Protein AF-A0A0R2JJD9-F1 (afdb_monomer_lite)

Secondary structure (DSSP, 8-state):
--SHHHHHHHT--TT---TTTSS--S-SSTT----EEEEEE-TTS-EEEEEEESS-GGGTTSSS---EEEEEEE-TTS-EEEEEEE--TTT----S------

Foldseek 3Di:
DPDPVVCVVVVHDPVDDALCNFFDVDFQAAQDWDKDKDKDQDPQRKIKMKIWTQDDPVCNRHGGGWTKIKIWIAHNVGDIDIDIGTDDPVPDDGGSDDDPDD

pLDDT: mean 89.87, std 12.4, range [37.28, 98.19]

Structure (mmCIF, N/CA/C/O backbone):
data_AF-A0A0R2JJD9-F1
#
_entry.id   AF-A0A0R2JJD9-F1
#
loop_
_atom_site.group_PDB
_atom_site.id
_atom_site.type_symbol
_atom_site.label_atom_id
_atom_site.label_alt_id
_atom_site.label_comp_id
_atom_site.label_asym_id
_atom_site.label_entity_id
_atom_site.label_seq_id
_atom_site.pdbx_PDB_ins_code
_atom_site.Cartn_x
_atom_site.Cartn_y
_atom_site.Cartn_z
_atom_site.occupancy
_atom_site.B_iso_or_equiv
_atom_site.auth_seq_id
_atom_site.auth_comp_id
_atom_site.auth_asym_id
_atom_site.auth_atom_id
_atom_site.pdbx_PDB_model_num
ATOM 1 N N . MET A 1 1 ? -18.906 -3.881 4.209 1.00 68.50 1 MET A N 1
ATOM 2 C CA . MET A 1 1 ? -19.234 -4.302 2.830 1.00 68.50 1 MET A CA 1
ATOM 3 C C . MET A 1 1 ? -18.647 -5.687 2.650 1.00 68.50 1 MET A C 1
ATOM 5 O O . MET A 1 1 ? -17.607 -5.844 2.031 1.00 68.50 1 MET A O 1
ATOM 9 N N . ASP A 1 2 ? -19.244 -6.657 3.320 1.00 82.94 2 ASP A N 1
ATOM 10 C CA . ASP A 1 2 ? -18.740 -8.024 3.472 1.00 82.94 2 ASP A CA 1
ATOM 11 C C . ASP A 1 2 ? -19.891 -9.045 3.442 1.00 82.94 2 ASP A C 1
ATOM 13 O O . ASP A 1 2 ? -19.717 -10.214 3.775 1.00 82.94 2 ASP A O 1
ATOM 17 N N . GLN A 1 3 ? -21.093 -8.607 3.055 1.00 93.69 3 GLN A N 1
ATOM 18 C CA . GLN A 1 3 ? -22.265 -9.470 2.995 1.00 93.69 3 GLN A CA 1
ATOM 19 C C . GLN A 1 3 ? -22.312 -10.192 1.642 1.00 93.69 3 GLN A C 1
ATOM 21 O O . GLN A 1 3 ? -21.887 -9.617 0.642 1.00 93.69 3 GLN A O 1
ATOM 26 N N . PRO A 1 4 ? -22.909 -11.396 1.540 1.00 93.62 4 PRO A N 1
ATOM 27 C CA . PRO A 1 4 ? -22.997 -12.146 0.278 1.00 93.62 4 PRO A CA 1
ATOM 28 C C . PRO A 1 4 ? -23.496 -11.328 -0.928 1.00 93.62 4 PRO A C 1
ATOM 30 O O . PRO A 1 4 ? -22.946 -11.424 -2.021 1.00 93.62 4 PRO A O 1
ATOM 33 N N . LYS A 1 5 ? -24.490 -10.458 -0.711 1.00 95.62 5 LYS A N 1
ATOM 34 C CA . LYS A 1 5 ? -25.046 -9.552 -1.733 1.00 95.62 5 LYS A CA 1
ATOM 35 C C . LYS A 1 5 ? -24.048 -8.511 -2.259 1.00 95.62 5 LYS A C 1
ATOM 37 O O . LYS A 1 5 ? -24.219 -8.006 -3.364 1.00 95.62 5 LYS A O 1
ATOM 42 N N . ASP A 1 6 ? -23.052 -8.145 -1.453 1.00 95.25 6 ASP A N 1
ATOM 43 C CA . ASP A 1 6 ? -22.045 -7.158 -1.833 1.00 95.25 6 ASP A CA 1
ATOM 44 C C . ASP A 1 6 ? -21.111 -7.783 -2.879 1.00 95.25 6 ASP A C 1
ATOM 46 O O . ASP 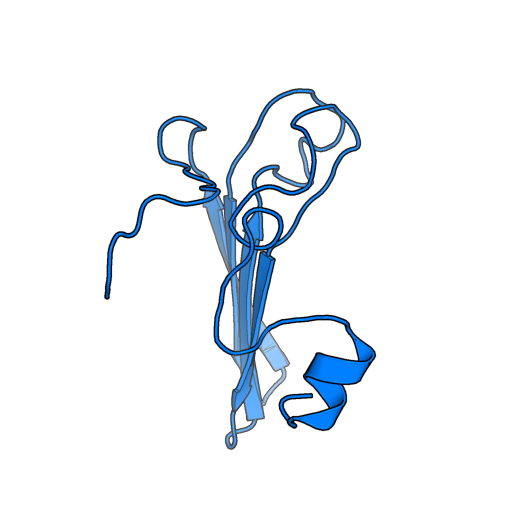A 1 6 ? -20.861 -7.174 -3.915 1.00 95.25 6 ASP A O 1
ATOM 50 N N . PHE A 1 7 ? -20.694 -9.036 -2.670 1.00 93.00 7 PHE A N 1
ATOM 51 C CA . PHE A 1 7 ? -19.879 -9.790 -3.628 1.00 93.00 7 PHE A CA 1
ATOM 52 C C . PHE A 1 7 ? -20.579 -9.960 -4.982 1.00 93.00 7 PHE A C 1
ATOM 54 O O . PHE A 1 7 ? -19.981 -9.676 -6.017 1.00 93.00 7 PHE A O 1
ATOM 61 N N . GLU A 1 8 ? -21.869 -10.322 -4.983 1.00 93.00 8 GLU A N 1
ATOM 62 C CA . GLU A 1 8 ? -22.669 -10.421 -6.214 1.00 93.00 8 GLU A CA 1
ATOM 63 C C . GLU A 1 8 ? -22.752 -9.076 -6.946 1.00 93.00 8 GLU A C 1
ATOM 65 O O . GLU A 1 8 ? -22.510 -9.002 -8.150 1.00 93.00 8 GLU A O 1
ATOM 70 N N . ARG A 1 9 ? -23.024 -7.989 -6.212 1.00 95.00 9 ARG A N 1
ATOM 71 C CA . ARG A 1 9 ? -23.089 -6.635 -6.776 1.00 95.00 9 ARG A CA 1
ATOM 72 C C . ARG A 1 9 ? -21.782 -6.218 -7.453 1.00 95.00 9 ARG A C 1
ATOM 74 O O . ARG A 1 9 ? -21.832 -5.493 -8.446 1.00 95.00 9 ARG A O 1
ATOM 81 N N . PHE A 1 10 ? -20.640 -6.617 -6.901 1.00 91.56 10 PHE A N 1
ATOM 82 C CA . PHE A 1 10 ? -19.323 -6.261 -7.430 1.00 91.56 10 PHE A CA 1
ATOM 83 C C . PHE A 1 10 ? -18.752 -7.292 -8.412 1.00 91.56 10 PHE A C 1
ATOM 85 O O . PHE A 1 10 ? -17.711 -7.028 -9.007 1.00 91.56 10 PHE A O 1
ATOM 92 N N . GLY A 1 11 ? -19.425 -8.429 -8.622 1.00 92.00 11 GLY A N 1
ATOM 93 C CA . GLY A 1 11 ? -18.927 -9.508 -9.477 1.00 92.00 11 GLY A CA 1
ATOM 94 C C . GLY A 1 11 ? -17.662 -10.176 -8.930 1.00 92.00 11 GLY A C 1
ATOM 95 O O . GLY A 1 11 ? -16.821 -10.611 -9.711 1.00 92.00 11 GLY A O 1
ATOM 96 N N . ILE A 1 12 ? -17.518 -10.219 -7.603 1.00 91.56 12 ILE A N 1
ATOM 97 C CA . ILE A 1 12 ? -16.362 -10.781 -6.893 1.00 91.56 12 ILE A CA 1
ATOM 98 C C . ILE A 1 12 ? -16.729 -12.180 -6.387 1.00 91.56 12 ILE A C 1
ATOM 100 O O . ILE A 1 12 ? -17.799 -12.358 -5.802 1.00 91.56 12 ILE A O 1
ATOM 104 N N . ASP A 1 13 ? -15.854 -13.170 -6.577 1.00 91.25 13 ASP A N 1
ATOM 105 C CA . ASP A 1 13 ? -16.013 -14.492 -5.961 1.00 91.25 13 ASP A CA 1
ATOM 106 C C . ASP A 1 13 ? -15.388 -14.478 -4.553 1.00 91.25 13 ASP A C 1
ATOM 108 O O . ASP A 1 13 ? -14.167 -14.432 -4.421 1.00 91.25 13 ASP A O 1
ATOM 112 N N . PRO A 1 14 ? -16.178 -14.566 -3.466 1.00 89.88 14 PRO A N 1
ATOM 113 C CA . PRO A 1 14 ? -15.634 -14.525 -2.108 1.00 89.88 14 PRO A CA 1
ATOM 114 C C . PRO A 1 14 ? -14.767 -15.745 -1.754 1.00 89.88 14 PRO A C 1
ATOM 116 O O . PRO A 1 14 ? -14.167 -15.775 -0.681 1.00 89.88 14 PRO A O 1
ATOM 119 N N . LYS A 1 15 ? -14.738 -16.784 -2.598 1.00 90.62 15 LYS A N 1
ATOM 120 C CA . LYS A 1 15 ? -13.992 -18.028 -2.367 1.00 90.62 15 LYS A CA 1
ATOM 121 C C . LYS A 1 15 ? -12.725 -18.131 -3.205 1.00 90.62 15 LYS A C 1
ATOM 123 O O . LYS A 1 15 ? -11.986 -19.104 -3.048 1.00 90.62 15 LYS A O 1
ATOM 128 N N . LYS A 1 16 ? -12.484 -17.184 -4.108 1.00 88.38 16 LYS A N 1
ATOM 129 C CA . LYS A 1 16 ? -11.382 -17.249 -5.058 1.00 88.38 16 LYS A CA 1
ATOM 130 C C . LYS A 1 16 ? -10.814 -15.859 -5.284 1.00 88.38 16 LYS A C 1
ATOM 132 O O . LYS A 1 16 ? -11.518 -14.981 -5.755 1.00 88.38 16 LYS A O 1
ATOM 137 N N . VAL A 1 17 ? -9.515 -15.719 -5.035 1.00 86.00 17 VAL A N 1
ATOM 138 C CA . VAL A 1 17 ? -8.768 -14.549 -5.492 1.00 86.00 17 VAL A CA 1
ATOM 139 C C . VAL A 1 17 ? -8.515 -14.710 -6.987 1.00 86.00 17 VAL A C 1
ATOM 141 O O . VAL A 1 17 ? -7.869 -15.670 -7.419 1.00 86.00 17 VAL A O 1
ATOM 144 N N . GLU A 1 18 ? -9.057 -13.811 -7.794 1.00 85.50 18 GLU A N 1
ATOM 145 C CA . GLU A 1 18 ? -8.814 -13.802 -9.230 1.00 85.50 18 GLU A CA 1
ATOM 146 C C . GLU A 1 18 ? -7.425 -13.216 -9.553 1.00 85.50 18 GLU A C 1
ATOM 148 O O . GLU A 1 18 ? -6.926 -12.352 -8.832 1.00 85.50 18 GLU A O 1
ATOM 153 N N . PRO A 1 19 ? -6.782 -13.598 -10.673 1.00 82.44 19 PRO A N 1
ATOM 154 C CA . PRO A 1 19 ? -5.457 -13.079 -11.036 1.00 82.44 19 PRO A CA 1
ATOM 155 C C . PRO A 1 19 ? -5.378 -11.556 -11.212 1.00 82.44 19 PRO A C 1
ATOM 157 O O . PRO A 1 19 ? -4.289 -10.999 -11.280 1.00 82.44 19 PRO A O 1
ATOM 160 N N . TRP A 1 20 ? -6.511 -10.870 -11.362 1.00 83.25 20 TRP A N 1
ATOM 161 C CA . TRP A 1 20 ? -6.547 -9.409 -11.422 1.00 83.25 20 TRP A CA 1
ATOM 162 C C . TRP A 1 20 ? -6.598 -8.756 -10.028 1.00 83.25 20 TRP A C 1
ATOM 164 O O . TRP A 1 20 ? -6.298 -7.568 -9.920 1.00 83.25 20 TRP A O 1
ATOM 174 N N . GLU A 1 21 ? -6.960 -9.516 -8.989 1.00 83.75 21 GLU A N 1
ATOM 175 C CA . GLU A 1 21 ? -7.039 -9.081 -7.587 1.00 83.75 21 GLU A CA 1
ATOM 176 C C . GLU A 1 21 ? -5.703 -9.237 -6.857 1.00 83.75 21 GLU A C 1
ATOM 178 O O . GLU A 1 21 ? -5.399 -8.463 -5.951 1.00 83.75 21 GLU A O 1
ATOM 183 N N . ASP A 1 22 ? -4.901 -10.225 -7.253 1.00 83.19 22 ASP A N 1
ATOM 184 C CA . ASP A 1 22 ? -3.598 -10.487 -6.649 1.00 83.19 22 ASP A CA 1
ATOM 185 C C . ASP A 1 22 ? -2.543 -9.579 -7.300 1.00 83.19 22 ASP A C 1
ATOM 187 O O . ASP A 1 22 ? -2.257 -9.715 -8.474 1.00 83.19 22 ASP A O 1
ATOM 191 N N . GLY A 1 23 ? -1.960 -8.617 -6.589 1.00 85.31 23 GLY A N 1
ATOM 192 C CA . GLY A 1 23 ? -0.809 -7.842 -7.080 1.00 85.31 23 GLY A CA 1
ATOM 193 C C . GLY A 1 23 ? -1.113 -6.644 -7.989 1.00 85.31 23 GLY A C 1
ATOM 194 O O . GLY A 1 23 ? -2.225 -6.123 -8.050 1.00 85.31 23 GLY A O 1
ATOM 195 N N . ARG A 1 24 ? -0.062 -6.147 -8.659 1.00 87.81 24 ARG A N 1
ATOM 196 C CA . ARG A 1 24 ? -0.046 -4.842 -9.346 1.00 87.81 24 ARG A CA 1
ATOM 197 C C . ARG A 1 24 ? -1.086 -4.728 -10.451 1.00 87.81 24 ARG A C 1
ATOM 199 O O . ARG A 1 24 ? -1.017 -5.479 -11.420 1.00 87.81 24 ARG A O 1
ATOM 206 N N . ARG A 1 25 ? -2.014 -3.775 -10.368 1.00 88.12 25 ARG A N 1
ATOM 207 C CA . ARG A 1 25 ? -3.025 -3.549 -11.419 1.00 88.12 25 ARG A CA 1
ATOM 208 C C . ARG A 1 25 ? -2.548 -2.573 -12.485 1.00 88.12 25 ARG A C 1
ATOM 210 O O . ARG A 1 25 ? -3.012 -2.669 -13.617 1.00 88.12 25 ARG A O 1
ATOM 217 N N . ASP A 1 26 ? -1.630 -1.679 -12.132 1.00 90.69 26 ASP A N 1
ATOM 218 C CA . ASP A 1 26 ? -1.101 -0.656 -13.033 1.00 90.69 26 ASP A CA 1
ATOM 219 C C . ASP A 1 26 ? 0.349 -0.951 -13.488 1.00 90.69 26 ASP A C 1
ATOM 221 O O . ASP A 1 26 ? 0.880 -2.043 -13.287 1.00 90.69 26 ASP A O 1
ATOM 225 N N . SER A 1 27 ? 0.995 0.022 -14.129 1.00 92.00 27 SER A N 1
ATOM 226 C CA . SER A 1 27 ? 2.363 -0.030 -14.651 1.00 92.00 27 SER A CA 1
ATOM 227 C C . SER A 1 27 ? 3.344 0.826 -13.838 1.00 92.00 27 SER A C 1
ATOM 229 O O . SER A 1 27 ? 2.958 1.537 -12.906 1.00 92.00 27 SER A O 1
ATOM 231 N N . ASP A 1 28 ? 4.637 0.743 -14.162 1.00 94.25 28 ASP A N 1
ATOM 232 C CA . ASP A 1 28 ? 5.716 1.543 -13.563 1.00 94.25 28 ASP A CA 1
ATOM 233 C C . ASP A 1 28 ? 5.994 2.853 -14.304 1.00 94.25 28 ASP A C 1
ATOM 235 O O . ASP A 1 28 ? 6.938 3.571 -13.955 1.00 94.25 28 ASP A O 1
ATOM 239 N N . GLU A 1 29 ? 5.165 3.205 -15.282 1.00 97.38 29 GLU A N 1
ATOM 240 C CA . GLU A 1 29 ? 5.303 4.439 -16.044 1.00 97.38 29 GLU A CA 1
ATOM 241 C C . GLU A 1 29 ? 5.175 5.690 -15.154 1.00 97.38 29 GLU A C 1
ATOM 243 O O . GLU A 1 29 ? 4.639 5.673 -14.039 1.00 97.38 29 GLU A O 1
ATOM 248 N N . GLY A 1 30 ? 5.730 6.807 -15.630 1.00 96.62 30 GLY A N 1
ATOM 249 C CA . GLY A 1 30 ? 5.573 8.095 -14.954 1.00 96.62 30 GLY A CA 1
ATOM 250 C C . GLY A 1 30 ? 4.107 8.536 -14.952 1.00 96.62 30 GLY A C 1
ATOM 251 O O . GLY A 1 30 ? 3.398 8.309 -15.923 1.00 96.62 30 GLY A O 1
ATOM 252 N N . MET A 1 31 ? 3.666 9.195 -13.879 1.00 95.50 31 MET A N 1
ATOM 253 C CA . MET A 1 31 ? 2.279 9.610 -13.602 1.00 95.50 31 MET A CA 1
ATOM 254 C C . MET A 1 31 ? 1.300 8.488 -13.226 1.00 95.50 31 MET A C 1
ATOM 256 O O . MET A 1 31 ? 0.140 8.783 -12.946 1.00 95.50 31 MET A O 1
ATOM 260 N N . HIS A 1 32 ? 1.758 7.239 -13.130 1.00 94.50 32 HIS A N 1
ATOM 261 C CA . HIS A 1 32 ? 0.955 6.117 -12.642 1.00 94.50 32 HIS A CA 1
ATOM 262 C C . HIS A 1 32 ? 1.136 5.932 -11.131 1.00 94.50 32 HIS A C 1
ATOM 264 O O . HIS A 1 32 ? 2.263 5.901 -10.624 1.00 94.50 32 HIS A O 1
ATOM 270 N N . ASN A 1 33 ? 0.021 5.828 -10.404 1.00 91.88 33 ASN A N 1
ATOM 271 C CA . ASN A 1 33 ? 0.008 5.682 -8.952 1.00 91.88 33 ASN A CA 1
ATOM 272 C C . ASN A 1 33 ? -0.919 4.542 -8.536 1.00 91.88 33 ASN A C 1
ATOM 274 O O . ASN A 1 33 ? -2.109 4.555 -8.839 1.00 91.88 33 ASN A O 1
ATOM 278 N N . GLU A 1 34 ? -0.379 3.620 -7.750 1.00 93.06 34 GLU A N 1
ATOM 279 C CA . GLU A 1 34 ? -1.129 2.543 -7.118 1.00 93.06 34 GLU A CA 1
ATOM 280 C C . GLU A 1 34 ? -0.816 2.530 -5.619 1.00 93.06 34 GLU A C 1
ATOM 282 O O . GL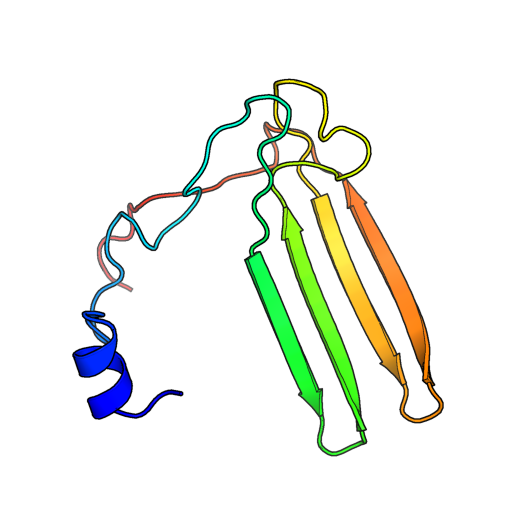U A 1 34 ? 0.317 2.771 -5.199 1.00 93.06 34 GLU A O 1
ATOM 287 N N . VAL A 1 35 ? -1.840 2.292 -4.801 1.00 93.19 35 VAL A N 1
ATOM 288 C CA . VAL A 1 35 ? -1.716 2.167 -3.348 1.00 93.19 35 VAL A CA 1
ATOM 289 C C . VAL A 1 35 ? -2.612 1.023 -2.902 1.00 93.19 35 VAL A C 1
ATOM 291 O O . VAL A 1 35 ? -3.801 1.008 -3.226 1.00 93.19 35 VAL A O 1
ATOM 294 N N . TRP A 1 36 ? -2.057 0.108 -2.117 1.00 92.38 36 TRP A N 1
ATOM 295 C CA . TRP A 1 36 ? -2.833 -0.837 -1.321 1.00 92.38 36 TRP A CA 1
ATOM 296 C C . TRP A 1 36 ? -2.702 -0.429 0.125 1.00 92.38 36 TRP A C 1
ATOM 298 O O . TRP A 1 36 ? -1.586 -0.312 0.627 1.00 92.38 36 TRP A O 1
ATOM 308 N N . TYR A 1 37 ? -3.819 -0.182 0.789 1.00 93.75 37 TYR A N 1
ATOM 309 C CA . TYR A 1 37 ? -3.789 0.206 2.183 1.00 93.75 37 TYR A CA 1
ATOM 310 C C . TYR A 1 37 ? -4.788 -0.599 2.995 1.00 93.75 37 TYR A C 1
ATOM 312 O O . TYR A 1 37 ? -5.834 -1.008 2.495 1.00 93.75 37 TYR A O 1
ATOM 320 N N . PHE A 1 38 ? -4.427 -0.807 4.252 1.00 93.94 38 PHE A N 1
ATOM 321 C CA . PHE A 1 38 ? -5.300 -1.334 5.283 1.00 93.94 38 PHE A CA 1
ATOM 322 C C . PHE A 1 38 ? -5.393 -0.276 6.365 1.00 93.94 38 PHE A C 1
ATOM 324 O O . PHE A 1 38 ? -4.370 0.241 6.818 1.00 93.94 38 PHE A O 1
ATOM 331 N N . ASP A 1 39 ? -6.606 0.046 6.773 1.00 95.88 39 ASP A N 1
ATOM 332 C CA . ASP A 1 39 ? -6.870 0.962 7.863 1.00 95.88 39 ASP A CA 1
ATOM 333 C C . ASP A 1 39 ? -7.805 0.333 8.892 1.00 95.88 39 ASP A C 1
ATOM 335 O O . ASP A 1 39 ? -8.526 -0.631 8.629 1.00 95.88 39 ASP A O 1
ATOM 339 N N . ALA A 1 40 ? -7.732 0.852 10.111 1.00 95.31 40 ALA A N 1
ATOM 340 C CA . ALA A 1 40 ? -8.575 0.420 11.208 1.00 95.31 40 ALA A CA 1
ATOM 341 C C . ALA A 1 40 ? -8.904 1.596 12.126 1.00 95.31 40 ALA A C 1
ATOM 343 O O . ALA A 1 40 ? -8.074 2.477 12.373 1.00 95.31 40 ALA A O 1
ATOM 344 N N . LEU A 1 41 ? -10.122 1.562 12.658 1.00 96.12 41 LEU A N 1
ATOM 345 C CA . LEU A 1 41 ? -10.556 2.370 13.789 1.00 96.12 41 LEU A CA 1
ATOM 346 C C . LEU A 1 41 ? -10.710 1.422 14.974 1.00 96.12 41 LEU A C 1
ATOM 348 O O . LEU A 1 41 ? -11.438 0.435 14.873 1.00 96.12 41 LEU A O 1
ATOM 352 N N . PHE A 1 42 ? -10.011 1.703 16.066 1.00 96.06 42 PHE A N 1
ATOM 353 C CA . PHE A 1 42 ? -10.077 0.893 17.278 1.00 96.06 42 PHE A CA 1
ATOM 354 C C . PHE A 1 42 ? -11.164 1.416 18.223 1.00 96.06 42 PHE A C 1
ATOM 356 O O . PHE A 1 42 ? -11.501 2.603 18.208 1.00 96.06 42 PHE A O 1
ATOM 363 N N . ASP A 1 43 ? -11.686 0.538 19.080 1.00 97.56 43 ASP A N 1
ATOM 364 C CA . ASP A 1 43 ? -12.728 0.880 20.062 1.00 97.56 43 ASP A CA 1
ATOM 365 C C . ASP A 1 43 ? -12.269 1.943 21.073 1.00 97.56 43 ASP A C 1
ATOM 367 O O . ASP A 1 43 ? -13.073 2.707 21.606 1.00 97.56 43 ASP A O 1
ATOM 371 N N . ASP A 1 44 ? -10.961 2.029 21.314 1.00 96.69 44 ASP A N 1
ATOM 372 C CA . ASP A 1 44 ? -10.336 3.042 22.163 1.00 96.69 44 ASP A CA 1
ATOM 373 C C . ASP A 1 44 ? -10.029 4.357 21.418 1.00 96.69 44 ASP A C 1
ATOM 375 O O . ASP A 1 44 ? -9.342 5.222 21.955 1.00 96.69 44 ASP A O 1
ATOM 379 N N . 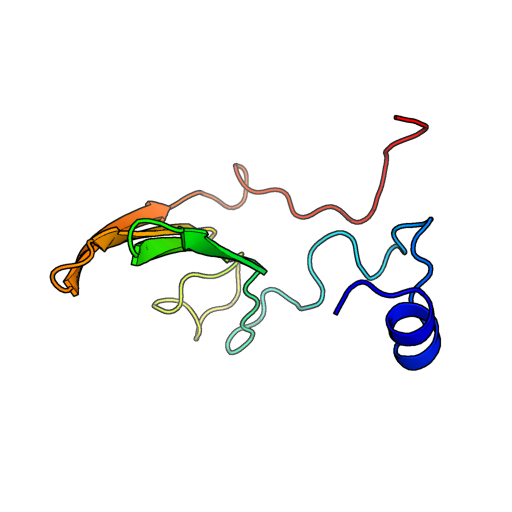GLN A 1 45 ? -10.584 4.525 20.210 1.00 96.38 45 GLN A N 1
ATOM 380 C CA . GLN A 1 45 ? -10.477 5.692 19.326 1.00 96.38 45 GLN A CA 1
ATOM 381 C C . GLN A 1 45 ? -9.106 5.913 18.674 1.00 96.38 45 GLN A C 1
ATOM 383 O O . GLN A 1 45 ? -8.933 6.912 17.966 1.00 96.38 45 GLN A O 1
ATOM 388 N N . HIS A 1 46 ? -8.150 4.992 18.827 1.00 97.56 46 HIS A N 1
ATOM 389 C CA . HIS A 1 46 ? -6.962 5.014 17.978 1.00 97.56 46 HIS A CA 1
ATOM 390 C C . HIS A 1 46 ? -7.339 4.759 16.516 1.00 97.56 46 HIS A C 1
ATOM 392 O O . HIS A 1 46 ? -8.349 4.124 16.193 1.00 97.56 46 HIS A O 1
ATOM 398 N N . LYS A 1 47 ? -6.482 5.227 15.612 1.00 97.75 47 LYS A N 1
ATOM 399 C CA . LYS A 1 47 ? -6.589 4.965 14.176 1.00 97.75 47 LYS A CA 1
ATOM 400 C C . LYS A 1 47 ? -5.268 4.420 13.678 1.00 97.75 47 LYS A C 1
ATOM 402 O O . LYS A 1 47 ? -4.211 4.881 14.100 1.00 97.75 47 LYS A O 1
ATOM 407 N N . PHE A 1 48 ? -5.333 3.468 12.767 1.00 96.69 48 PHE A N 1
ATOM 408 C CA . PHE A 1 48 ? -4.166 2.907 12.107 1.00 96.69 48 PHE A CA 1
ATOM 409 C C . PHE A 1 48 ? -4.366 2.942 10.602 1.00 96.69 48 PHE A C 1
ATOM 411 O O . PHE A 1 48 ? -5.474 2.725 10.117 1.00 96.69 48 PHE A O 1
ATOM 418 N N . MET A 1 49 ? -3.281 3.180 9.876 1.00 96.94 49 MET A N 1
ATOM 419 C CA . MET A 1 49 ? -3.210 2.964 8.442 1.00 96.94 49 MET A CA 1
ATOM 420 C C . MET A 1 49 ? -1.833 2.417 8.089 1.00 96.94 49 MET A C 1
ATOM 422 O O . MET A 1 49 ? -0.810 2.917 8.556 1.00 96.94 49 MET A O 1
ATOM 426 N N . VAL A 1 50 ? -1.812 1.405 7.234 1.00 97.12 50 VAL A N 1
ATOM 427 C CA . VAL A 1 50 ? -0.609 0.940 6.559 1.00 97.12 50 VAL A CA 1
ATOM 428 C C . VAL A 1 50 ? -0.838 0.965 5.059 1.00 97.12 50 VAL A C 1
ATOM 430 O O . VAL A 1 50 ? -1.821 0.417 4.573 1.00 97.12 50 VAL A O 1
ATOM 433 N N . GLY A 1 51 ? 0.061 1.614 4.327 1.00 95.44 51 GLY A N 1
ATOM 434 C CA . GLY A 1 51 ? -0.008 1.779 2.882 1.00 95.44 51 GLY A CA 1
ATOM 435 C C . GLY A 1 51 ? 1.233 1.221 2.204 1.00 95.44 51 GLY A C 1
ATOM 436 O O . GLY A 1 51 ? 2.342 1.693 2.448 1.00 95.44 51 GLY A O 1
ATOM 437 N N . PHE A 1 52 ? 1.030 0.265 1.310 1.00 94.44 52 PHE A N 1
ATOM 438 C CA . PHE A 1 52 ? 2.030 -0.286 0.407 1.00 94.44 52 PHE A CA 1
ATOM 439 C C . PHE A 1 52 ? 1.919 0.419 -0.938 1.00 94.44 52 PHE A C 1
ATOM 441 O O . PHE A 1 52 ? 0.831 0.524 -1.514 1.00 94.44 52 PHE A O 1
ATOM 448 N N . ARG A 1 53 ? 3.047 0.911 -1.448 1.00 94.31 53 ARG A N 1
ATOM 449 C CA . ARG A 1 53 ? 3.107 1.577 -2.750 1.00 94.31 53 ARG A CA 1
ATOM 450 C C . ARG A 1 53 ? 4.263 1.010 -3.564 1.00 94.31 53 ARG A C 1
ATOM 452 O O . ARG A 1 53 ? 5.372 0.955 -3.035 1.00 94.31 53 ARG A O 1
ATOM 459 N N . PRO A 1 54 ? 4.061 0.698 -4.854 1.00 94.62 54 PRO A N 1
ATOM 460 C CA . PRO A 1 54 ? 5.161 0.379 -5.756 1.00 94.62 54 PRO A CA 1
ATOM 461 C C . PRO A 1 54 ? 5.958 1.643 -6.126 1.00 94.62 54 PRO A C 1
ATOM 463 O O . PRO A 1 54 ? 7.132 1.564 -6.479 1.00 94.62 54 PRO A O 1
ATOM 466 N N . LYS A 1 55 ? 5.357 2.838 -5.995 1.00 94.94 55 LYS A N 1
ATOM 467 C CA . LYS A 1 55 ? 5.989 4.122 -6.323 1.00 94.94 55 LYS A CA 1
ATOM 468 C C . LYS A 1 55 ? 5.861 5.136 -5.185 1.00 94.94 55 LYS A C 1
ATOM 470 O O . LYS A 1 55 ? 4.793 5.342 -4.612 1.00 94.94 55 LYS A O 1
ATOM 475 N N . ASN A 1 56 ? 6.967 5.795 -4.855 1.00 93.56 56 ASN A N 1
ATOM 476 C CA . ASN A 1 56 ? 6.993 6.924 -3.934 1.00 93.56 56 ASN A CA 1
ATOM 477 C C . ASN A 1 56 ? 6.327 8.138 -4.603 1.00 93.56 56 ASN A C 1
ATOM 479 O O . ASN A 1 56 ? 6.748 8.505 -5.703 1.00 93.56 56 ASN A O 1
ATOM 483 N N . PRO A 1 57 ? 5.369 8.823 -3.947 1.00 90.62 57 PRO A N 1
ATOM 484 C CA . PRO A 1 57 ? 4.738 10.028 -4.493 1.00 90.62 57 PRO A CA 1
ATOM 485 C C . PRO A 1 57 ? 5.732 11.110 -4.948 1.00 90.62 57 PRO A C 1
ATOM 487 O O . PRO A 1 57 ? 5.496 11.792 -5.941 1.00 90.62 57 PRO A O 1
ATOM 490 N N . LYS A 1 58 ? 6.894 11.230 -4.289 1.00 93.50 58 LYS A N 1
ATOM 491 C CA . LYS A 1 58 ? 7.960 12.178 -4.670 1.00 93.50 58 LYS A CA 1
ATOM 492 C C . LYS A 1 58 ? 8.652 11.826 -5.994 1.00 93.50 58 LYS A C 1
ATOM 494 O O . LYS A 1 58 ? 9.339 12.667 -6.561 1.00 93.50 58 LYS A O 1
ATOM 499 N N . LYS A 1 59 ? 8.495 10.591 -6.476 1.00 94.88 59 LYS A N 1
ATOM 500 C CA . LYS A 1 59 ? 9.047 10.082 -7.740 1.00 94.88 59 LYS A CA 1
ATOM 501 C C . LYS A 1 59 ? 7.955 9.778 -8.771 1.00 94.88 59 LYS A C 1
ATOM 503 O O . LYS A 1 59 ? 8.245 9.138 -9.775 1.00 94.88 59 LYS A O 1
ATOM 508 N N . LEU A 1 60 ? 6.723 10.255 -8.556 1.00 94.38 60 LEU A N 1
ATOM 509 C CA . LEU A 1 60 ? 5.572 9.959 -9.415 1.00 94.38 60 LEU A CA 1
ATOM 510 C C . LEU A 1 60 ? 5.821 10.304 -10.891 1.00 94.38 60 LEU A C 1
ATOM 512 O O . LEU A 1 60 ? 5.422 9.547 -11.763 1.00 94.38 60 LEU A O 1
ATOM 516 N N . MET A 1 61 ? 6.531 11.400 -11.173 1.00 96.88 61 MET A N 1
ATOM 517 C CA . MET A 1 61 ? 6.843 11.838 -12.543 1.00 96.88 61 MET A CA 1
ATOM 518 C C . MET A 1 61 ? 7.801 10.900 -13.298 1.00 96.88 61 MET A C 1
ATOM 5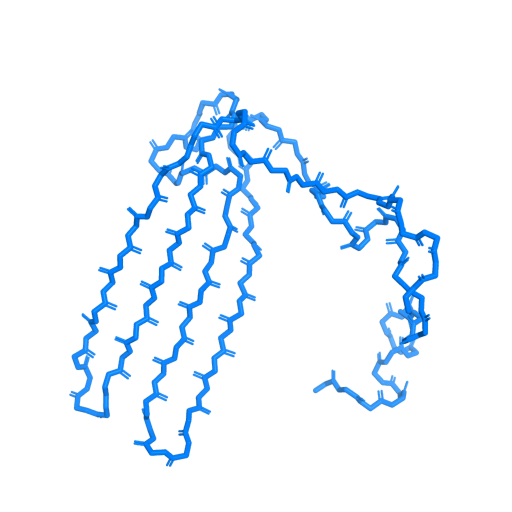20 O O . MET A 1 61 ? 7.963 11.044 -14.507 1.00 96.88 61 MET A O 1
ATOM 524 N N . LEU A 1 62 ? 8.493 9.998 -12.599 1.00 96.69 62 LEU A N 1
ATOM 525 C CA . LEU A 1 62 ? 9.556 9.171 -13.162 1.00 96.69 62 LEU A CA 1
ATOM 526 C C . LEU A 1 62 ? 9.038 7.770 -13.488 1.00 96.69 62 LEU A C 1
ATOM 528 O O . LEU A 1 62 ? 8.238 7.203 -12.740 1.00 96.69 62 LEU A O 1
ATOM 532 N N . LYS A 1 63 ? 9.554 7.190 -14.574 1.00 96.62 63 LYS A N 1
ATOM 533 C CA . LYS A 1 63 ? 9.424 5.756 -14.843 1.00 96.62 63 LYS A CA 1
ATOM 534 C C . LYS A 1 63 ? 10.229 4.947 -13.818 1.00 96.62 63 LYS A C 1
ATOM 536 O O . LYS A 1 63 ? 11.287 5.392 -13.371 1.00 96.62 63 LYS A O 1
ATOM 541 N N . GLY A 1 64 ? 9.733 3.759 -13.491 1.00 94.44 64 GLY A N 1
ATOM 542 C CA . GLY A 1 64 ? 10.363 2.813 -12.582 1.00 94.44 64 GLY A CA 1
ATOM 543 C C . GLY A 1 64 ? 9.774 2.852 -11.179 1.00 94.44 64 GLY A C 1
ATOM 544 O O . GLY A 1 64 ? 9.151 3.832 -10.748 1.00 94.44 64 GLY A O 1
ATOM 545 N N . ASP A 1 65 ? 9.982 1.762 -10.456 1.00 94.88 65 ASP A N 1
ATOM 546 C CA . ASP A 1 65 ? 9.462 1.604 -9.108 1.00 94.88 65 ASP A CA 1
ATOM 547 C C . ASP A 1 65 ? 10.340 2.287 -8.061 1.00 94.88 65 ASP A C 1
ATOM 549 O O . ASP A 1 65 ? 11.550 2.471 -8.192 1.00 94.88 65 ASP A O 1
ATOM 553 N N . SER A 1 66 ? 9.679 2.709 -6.994 1.00 95.62 66 SER A N 1
ATOM 554 C CA . SER A 1 66 ? 10.315 3.183 -5.770 1.00 95.62 66 SER A CA 1
ATOM 555 C C . SER A 1 66 ? 9.473 2.718 -4.587 1.00 95.62 66 SER A C 1
ATOM 557 O O . SER A 1 66 ? 8.747 3.529 -3.989 1.00 95.62 66 SER A O 1
ATOM 559 N N . PRO A 1 67 ? 9.517 1.404 -4.300 1.00 95.81 67 PRO A N 1
ATOM 560 C CA . PRO A 1 67 ? 8.621 0.798 -3.340 1.00 95.81 67 PRO A CA 1
ATOM 561 C C . PRO A 1 67 ? 8.776 1.417 -1.957 1.00 95.81 67 PRO A C 1
ATOM 563 O O . PRO A 1 67 ? 9.874 1.768 -1.514 1.00 95.81 67 PRO A O 1
ATOM 566 N N . ASN A 1 68 ? 7.650 1.603 -1.284 1.00 95.56 68 ASN A N 1
ATOM 567 C CA . ASN A 1 68 ? 7.620 2.155 0.059 1.00 95.56 68 ASN A CA 1
ATOM 568 C C . ASN A 1 68 ? 6.441 1.619 0.859 1.00 95.56 68 ASN A C 1
ATOM 570 O O . ASN A 1 68 ? 5.392 1.265 0.314 1.00 95.56 68 ASN A O 1
ATOM 574 N N . LEU A 1 69 ? 6.647 1.620 2.168 1.00 95.25 69 LEU A N 1
ATOM 575 C CA . LEU A 1 69 ? 5.663 1.304 3.180 1.00 95.25 69 LEU A CA 1
ATOM 576 C C . LEU A 1 69 ? 5.477 2.537 4.053 1.00 95.25 69 LEU A C 1
ATOM 578 O O . LEU A 1 69 ? 6.443 3.081 4.582 1.00 95.25 69 LEU A O 1
ATOM 582 N N . ASN A 1 70 ? 4.235 2.972 4.200 1.00 95.44 70 ASN A N 1
ATOM 583 C CA . ASN A 1 70 ? 3.875 4.040 5.114 1.00 95.44 70 ASN A CA 1
ATOM 584 C C . ASN A 1 70 ? 3.009 3.475 6.224 1.00 95.44 70 ASN A C 1
ATOM 586 O O . ASN A 1 70 ? 1.983 2.868 5.936 1.00 95.44 70 ASN A O 1
ATOM 590 N N . ILE A 1 71 ? 3.421 3.680 7.468 1.00 96.50 71 ILE A N 1
ATOM 591 C CA . ILE A 1 71 ? 2.655 3.296 8.648 1.00 96.50 71 ILE A CA 1
ATOM 592 C C . ILE A 1 71 ? 2.278 4.576 9.376 1.00 96.50 71 ILE A C 1
ATOM 594 O O . ILE A 1 71 ? 3.125 5.441 9.583 1.00 96.50 71 ILE A O 1
ATOM 598 N N . MET A 1 72 ? 1.012 4.699 9.751 1.00 97.25 72 MET A N 1
ATOM 599 C CA . MET A 1 72 ? 0.494 5.815 10.527 1.00 97.25 72 MET A CA 1
ATOM 600 C C . MET A 1 72 ? -0.346 5.286 11.680 1.00 97.25 72 MET A C 1
ATOM 602 O O . MET A 1 72 ? -1.206 4.425 11.486 1.00 97.25 72 MET A O 1
ATOM 606 N N . ILE A 1 73 ? -0.113 5.826 12.872 1.00 97.25 73 ILE A N 1
ATOM 607 C CA . ILE A 1 73 ? -0.950 5.598 14.048 1.00 97.25 73 ILE A CA 1
ATOM 608 C C . ILE A 1 73 ? -1.352 6.959 14.597 1.00 97.25 73 ILE A C 1
ATOM 610 O O . ILE A 1 73 ? -0.490 7.787 14.888 1.00 97.25 73 ILE A O 1
ATOM 614 N N . THR A 1 74 ? -2.653 7.172 14.752 1.00 98.19 74 THR A N 1
ATOM 615 C CA . THR A 1 74 ? -3.218 8.374 15.362 1.00 98.19 74 THR A CA 1
ATOM 616 C C . THR A 1 74 ? -3.824 8.017 16.713 1.00 98.19 74 THR A C 1
ATOM 618 O O . THR A 1 74 ? -4.643 7.099 16.803 1.00 98.19 74 THR A O 1
ATOM 621 N N . THR A 1 75 ? -3.423 8.728 17.759 1.00 97.62 75 THR A N 1
ATOM 622 C CA . THR A 1 75 ? -3.963 8.600 19.116 1.00 97.62 75 THR A CA 1
ATOM 623 C C . THR A 1 75 ? -5.314 9.316 19.252 1.00 97.62 75 THR A C 1
ATOM 625 O O . THR A 1 75 ? -5.667 10.150 18.412 1.00 97.62 75 THR A O 1
ATOM 628 N N . PRO A 1 76 ? -6.099 9.027 20.308 1.00 97.56 76 PRO A N 1
ATOM 629 C CA . PRO A 1 76 ? -7.413 9.641 20.517 1.00 97.56 76 PRO A CA 1
ATOM 630 C C . PRO A 1 76 ? -7.387 11.168 20.669 1.00 97.56 76 PRO A C 1
ATOM 632 O O . PRO A 1 76 ? -8.362 11.837 20.334 1.00 97.56 76 PRO A O 1
ATOM 635 N N . ASP A 1 77 ? -6.278 11.731 21.152 1.00 96.88 77 ASP A N 1
ATOM 636 C CA . ASP A 1 77 ? -6.056 13.179 21.260 1.00 96.88 77 ASP A CA 1
ATOM 637 C C . ASP A 1 77 ? -5.652 13.838 19.925 1.00 96.88 77 ASP A C 1
ATOM 639 O O . ASP A 1 77 ? -5.562 15.063 19.839 1.00 96.88 77 ASP A O 1
ATOM 643 N N . GLY A 1 78 ? -5.469 13.042 18.867 1.00 95.81 78 GLY A N 1
ATOM 644 C CA . GLY A 1 78 ? -5.185 13.501 17.513 1.00 95.81 78 GLY A CA 1
ATOM 645 C C . GLY A 1 78 ? -3.702 13.556 17.143 1.00 95.81 78 GLY A C 1
ATOM 646 O O . GLY A 1 78 ? -3.399 13.883 15.992 1.00 95.81 78 GLY A O 1
ATOM 647 N N . GLU A 1 79 ? -2.775 13.220 18.047 1.00 97.44 79 GLU A N 1
ATOM 648 C CA . GLU A 1 79 ? -1.359 13.079 17.683 1.00 97.44 79 GLU A CA 1
ATOM 649 C C . GLU A 1 79 ? -1.196 11.936 16.671 1.00 97.44 79 GLU A C 1
ATOM 651 O O . GLU A 1 79 ? -1.778 10.865 16.813 1.00 97.44 79 GLU A O 1
ATOM 656 N N . THR A 1 80 ? -0.413 12.158 15.614 1.00 97.62 80 THR A N 1
ATOM 657 C CA . THR A 1 80 ? -0.114 11.126 14.615 1.00 97.62 80 THR A CA 1
ATOM 658 C C . THR A 1 80 ? 1.378 10.867 14.575 1.00 97.62 80 THR A C 1
ATOM 660 O O . THR A 1 80 ? 2.165 11.793 14.398 1.00 97.62 80 THR A O 1
ATOM 663 N N . LYS A 1 81 ? 1.747 9.593 14.696 1.00 96.56 81 LYS A N 1
ATOM 664 C CA . LYS A 1 81 ? 3.096 9.103 14.422 1.00 96.56 81 LYS A CA 1
ATOM 665 C C . LYS A 1 81 ? 3.089 8.429 13.065 1.00 96.56 81 LYS A C 1
ATOM 667 O O . LYS A 1 81 ? 2.282 7.526 12.837 1.00 96.56 81 LYS A O 1
ATOM 672 N N . ASP A 1 82 ? 3.973 8.871 12.184 1.00 95.62 82 ASP A N 1
ATOM 673 C CA . ASP A 1 82 ? 4.156 8.307 10.858 1.00 95.62 82 ASP A CA 1
ATOM 674 C C . ASP A 1 82 ? 5.584 7.794 10.660 1.00 95.62 82 ASP A C 1
ATOM 676 O O . ASP A 1 82 ? 6.549 8.355 11.177 1.00 95.62 82 ASP A O 1
ATOM 680 N N . ASP A 1 83 ? 5.706 6.711 9.901 1.00 95.12 83 ASP A N 1
ATOM 681 C CA . ASP A 1 83 ? 6.984 6.233 9.388 1.00 95.12 83 ASP A CA 1
ATOM 682 C C . ASP A 1 83 ? 6.853 5.894 7.900 1.00 95.12 83 ASP A C 1
ATOM 684 O O . ASP A 1 83 ? 5.802 5.443 7.422 1.00 95.12 83 ASP A O 1
ATOM 688 N N . PHE A 1 84 ? 7.932 6.142 7.163 1.00 94.25 84 PHE A N 1
ATOM 689 C CA . PHE A 1 84 ? 8.068 5.866 5.740 1.00 94.25 84 PHE A CA 1
ATOM 690 C C . PHE A 1 84 ? 9.327 5.040 5.513 1.00 94.25 84 PHE A C 1
ATOM 692 O O . PHE A 1 84 ? 10.449 5.549 5.503 1.00 94.25 84 PHE A O 1
ATOM 699 N N . LEU A 1 85 ? 9.114 3.758 5.255 1.00 95.12 85 LEU A N 1
ATOM 700 C CA . LEU A 1 85 ? 10.159 2.806 4.933 1.00 95.12 85 LEU A CA 1
ATOM 701 C C . LEU A 1 85 ? 10.289 2.723 3.414 1.00 95.12 85 LEU A C 1
ATOM 703 O O . LEU A 1 85 ? 9.293 2.634 2.693 1.00 95.12 85 LEU A O 1
ATOM 707 N N . TYR A 1 86 ? 11.523 2.764 2.926 1.00 95.62 86 TYR A N 1
ATOM 708 C CA . TYR A 1 86 ? 11.836 2.708 1.502 1.00 95.62 86 TYR A CA 1
ATOM 709 C C . TYR A 1 86 ? 12.560 1.411 1.187 1.00 95.62 86 TYR A C 1
ATOM 711 O O . TYR A 1 86 ? 13.438 0.997 1.939 1.00 95.62 86 TYR A O 1
ATOM 719 N N . TYR A 1 87 ? 12.220 0.827 0.046 1.00 95.38 87 TYR A N 1
ATOM 720 C CA . TYR A 1 87 ? 12.802 -0.415 -0.433 1.00 95.38 87 TYR A CA 1
ATOM 721 C C . TYR A 1 87 ? 13.261 -0.249 -1.877 1.00 95.38 87 TYR A C 1
ATOM 723 O O . TYR A 1 87 ? 12.806 0.635 -2.612 1.00 95.38 87 TYR A O 1
ATOM 731 N N . THR A 1 88 ? 14.185 -1.102 -2.287 1.00 93.88 88 THR A N 1
ATOM 732 C CA . THR A 1 88 ? 14.547 -1.278 -3.691 1.00 93.88 88 THR A CA 1
ATOM 733 C C . THR A 1 88 ? 13.495 -2.121 -4.416 1.00 93.88 88 THR A C 1
ATOM 735 O O . THR A 1 88 ? 12.703 -2.834 -3.798 1.00 93.88 88 THR A O 1
ATOM 738 N N . SER A 1 89 ? 13.494 -2.084 -5.750 1.00 89.88 89 SER A N 1
ATOM 739 C CA . SER A 1 89 ? 12.621 -2.955 -6.550 1.00 89.88 89 SER A CA 1
ATOM 740 C C . SER A 1 89 ? 12.927 -4.446 -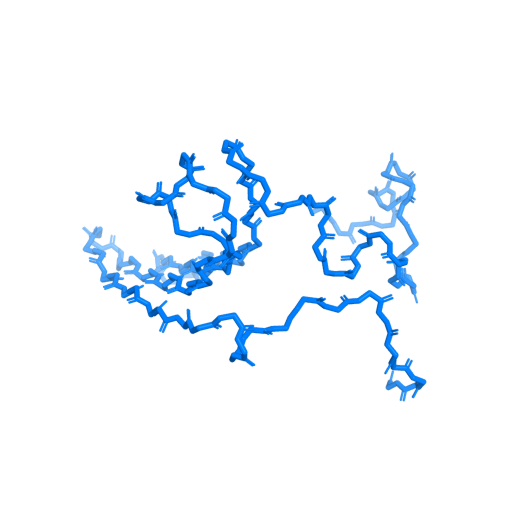6.357 1.00 89.88 89 SER A C 1
ATOM 742 O O . SER A 1 89 ? 12.040 -5.268 -6.534 1.00 89.88 89 SER A O 1
ATOM 744 N N . GLU A 1 90 ? 14.156 -4.804 -5.971 1.00 90.44 90 GLU A N 1
ATOM 745 C CA . GLU A 1 90 ? 14.562 -6.194 -5.711 1.00 90.44 90 GLU A CA 1
ATOM 746 C C . GLU A 1 90 ? 13.999 -6.736 -4.386 1.00 90.44 90 GLU A C 1
ATOM 748 O O . GLU A 1 90 ? 13.724 -7.933 -4.259 1.00 90.44 90 GLU A O 1
ATOM 753 N N . GLU A 1 91 ? 13.797 -5.851 -3.407 1.00 91.50 91 GLU A N 1
ATOM 754 C CA . GLU A 1 91 ? 13.191 -6.168 -2.110 1.00 91.50 91 GLU A CA 1
ATOM 755 C C . GLU A 1 91 ? 11.653 -6.207 -2.172 1.00 91.50 91 GLU A C 1
ATOM 757 O O . GLU A 1 91 ? 11.023 -6.803 -1.297 1.00 91.50 91 GLU A O 1
ATOM 762 N N . SER A 1 92 ? 11.043 -5.617 -3.208 1.00 89.38 92 SER A N 1
ATOM 763 C CA . SER A 1 92 ? 9.589 -5.604 -3.415 1.00 89.38 92 SER A CA 1
ATOM 764 C C . SER A 1 92 ? 9.110 -6.774 -4.271 1.00 89.38 92 SER A C 1
ATOM 766 O O . SER A 1 92 ? 9.783 -7.227 -5.197 1.00 89.38 92 SER A O 1
ATOM 768 N N . ARG A 1 93 ? 7.907 -7.273 -3.973 1.00 86.88 93 ARG A N 1
ATOM 769 C CA . ARG A 1 93 ? 7.224 -8.296 -4.774 1.00 86.88 93 ARG A CA 1
ATOM 770 C C . ARG A 1 93 ? 5.727 -8.007 -4.811 1.00 86.88 93 ARG A C 1
ATOM 772 O O . ARG A 1 93 ? 5.074 -8.046 -3.775 1.00 86.88 93 ARG A O 1
ATOM 779 N N . GLU A 1 94 ? 5.179 -7.825 -6.009 1.00 78.50 94 GLU A N 1
ATOM 780 C CA . GLU A 1 94 ? 3.736 -7.722 -6.263 1.00 78.50 94 GLU A CA 1
ATOM 781 C C . GLU A 1 94 ? 3.310 -8.941 -7.106 1.00 78.50 94 GLU A C 1
ATOM 783 O O . GLU A 1 94 ? 3.690 -9.034 -8.273 1.00 78.50 94 GLU A O 1
ATOM 788 N N . ARG A 1 95 ? 2.610 -9.942 -6.549 1.00 72.00 95 ARG A N 1
ATOM 789 C CA . ARG A 1 95 ? 2.352 -11.224 -7.256 1.00 72.00 95 ARG A CA 1
ATOM 790 C C . ARG A 1 95 ? 0.884 -11.424 -7.637 1.00 72.00 95 ARG A C 1
ATOM 792 O O . ARG A 1 95 ? 0.044 -10.861 -6.973 1.00 72.00 95 ARG A O 1
ATOM 799 N N . LYS A 1 96 ? 0.658 -12.200 -8.717 1.00 67.31 96 LYS A N 1
ATOM 800 C CA . LYS A 1 96 ? -0.603 -12.524 -9.440 1.00 67.31 96 LYS A CA 1
ATOM 801 C C . LYS A 1 96 ? -0.926 -14.043 -9.467 1.00 67.31 96 LYS A C 1
ATOM 803 O O . LYS A 1 96 ? -1.544 -14.539 -10.403 1.00 67.31 96 LYS A O 1
ATOM 808 N N . ILE A 1 97 ? -0.476 -14.760 -8.431 1.00 61.78 97 ILE A N 1
ATOM 809 C CA . ILE A 1 97 ? -0.602 -16.191 -8.065 1.00 61.78 97 ILE A CA 1
ATOM 810 C C . ILE A 1 97 ? 0.590 -17.118 -8.387 1.00 61.78 97 ILE A C 1
ATOM 812 O O . ILE A 1 97 ? 0.942 -17.368 -9.537 1.00 61.78 97 ILE A O 1
ATOM 816 N N . SER A 1 98 ? 1.110 -17.752 -7.317 1.00 48.91 98 SER A N 1
ATOM 817 C CA . SER A 1 98 ? 1.281 -19.218 -7.218 1.00 48.91 98 SER A CA 1
ATOM 818 C C . SER A 1 98 ? 1.150 -19.680 -5.748 1.00 48.91 98 SER A C 1
ATOM 820 O O . SER A 1 98 ? 2.149 -19.911 -5.069 1.00 48.91 98 SER A O 1
ATOM 822 N N . CYS A 1 99 ? -0.078 -19.824 -5.245 1.00 46.62 99 CYS A N 1
ATOM 823 C CA . CYS A 1 99 ? -0.358 -20.603 -4.035 1.00 46.62 99 CYS A CA 1
ATOM 824 C C . CYS A 1 99 ? -1.256 -21.771 -4.440 1.00 46.62 99 CYS A C 1
ATOM 826 O O . CYS A 1 99 ? -2.467 -21.632 -4.585 1.00 46.62 99 CYS A O 1
ATOM 828 N N . VAL A 1 100 ? -0.634 -22.924 -4.681 1.00 44.78 100 VAL A N 1
ATOM 829 C CA . VAL A 1 100 ? -1.329 -24.209 -4.662 1.00 44.78 100 VAL A CA 1
ATOM 830 C C . VAL A 1 100 ? -1.659 -24.471 -3.193 1.00 44.78 100 VAL A C 1
ATOM 832 O O . VAL A 1 100 ? -0.746 -24.761 -2.433 1.00 44.78 100 VAL A O 1
ATOM 835 N N . ASN A 1 101 ? -2.935 -24.328 -2.828 1.00 39.28 101 ASN A N 1
ATOM 836 C CA . ASN A 1 101 ? -3.553 -24.693 -1.545 1.00 39.28 101 ASN A CA 1
ATOM 837 C C . ASN A 1 101 ? -2.875 -24.153 -0.266 1.00 39.28 101 ASN A C 1
ATOM 839 O O . ASN A 1 101 ? -1.860 -24.681 0.185 1.00 39.28 101 ASN A O 1
ATOM 843 N N . ALA A 1 102 ? -3.527 -23.189 0.383 1.00 37.28 102 ALA A N 1
ATOM 844 C CA . ALA A 1 102 ? -3.449 -22.991 1.830 1.00 37.28 102 ALA A CA 1
ATOM 845 C C . ALA A 1 102 ? -4.874 -23.005 2.390 1.00 37.28 102 ALA A C 1
ATOM 847 O O . ALA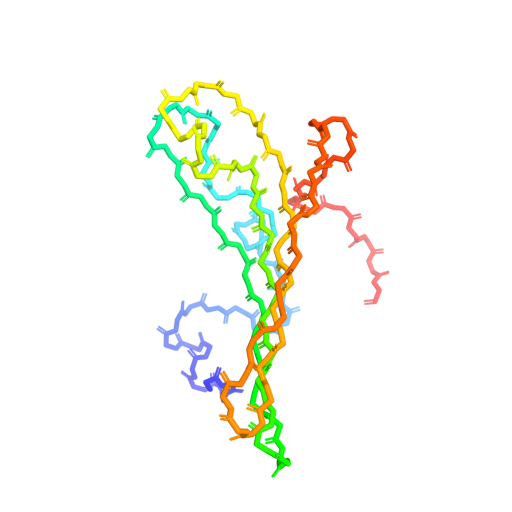 A 1 102 ? -5.753 -22.417 1.718 1.00 37.28 102 ALA A O 1
#

Organism: NCBI:txid89059

Sequence (102 aa):
MDQPKDFERFGIDPKKVEPWEDGRRDSDEGMHNEVWYFDALFDDQHKFMVGFRPKNPKKLMLKGDSPNLNIMITTPDGETKDDFLYYTSEESRERKISCVNA

Radius of gyration: 16.68 Å; chains: 1; bounding box: 40×38×38 Å